Protein 6K7U (pdb70)

Secondary structure (DSSP, 8-state):
--BPPEEEEEESS---TTS-EEEEEEEEEEBSS--EEEEEETTEEPP-EEPPPEEETTTEEEEEEEEEE---SS--EEEEEE-TTSSS-EEEE----

Radius of gyration: 13.58 Å; Cα contacts (8 Å, |Δi|>4): 234; chains: 1; bounding box: 28×38×25 Å

B-factor: mean 19.59, std 11.21, range [4.46, 74.49]

Structure (mmCIF, N/CA/C/O backbone):
data_6K7U
#
_entry.id   6K7U
#
_cell.length_a   33.707
_cell.length_b   114.641
_cell.length_c   57.307
_cell.angle_alpha   90.00
_cell.angle_beta   90.00
_cell.angle_gamma   90.00
#
_symmetry.space_group_name_H-M   'C 2 2 21'
#
loop_
_entity.id
_entity.type
_entity.pdbx_description
1 polymer 'Bat beta-2-microglobulin'
2 water water
#
loop_
_atom_site.group_PDB
_atom_site.id
_atom_site.type_symbol
_atom_site.label_atom_id
_atom_site.label_alt_id
_atom_site.label_comp_id
_atom_site.label_asym_id
_atom_site.label_entity_id
_atom_site.label_seq_id
_atom_site.pdbx_PDB_ins_code
_atom_site.Cartn_x
_atom_site.Cartn_y
_atom_site.Cartn_z
_atom_site.occupancy
_atom_site.B_iso_or_equiv
_atom_site.auth_seq_id
_atom_site.auth_comp_id
_atom_site.auth_asym_id
_atom_site.auth_atom_id
_atom_site.pdbx_PDB_model_num
ATOM 1 N N . GLU A 1 1 ? 9.752 -38.375 -12.450 1.00 44.86 1 GLU B N 1
ATOM 2 C CA . GLU A 1 1 ? 8.605 -37.770 -13.127 1.00 44.19 1 GLU B CA 1
ATOM 3 C C . GLU A 1 1 ? 7.959 -36.744 -12.180 1.00 36.10 1 GLU B C 1
ATOM 4 O O . GLU A 1 1 ? 7.492 -37.081 -11.095 1.00 39.87 1 GLU B O 1
ATOM 10 N N . PRO A 1 2 ? 8.001 -35.470 -12.550 1.00 33.35 2 PRO B N 1
ATOM 11 C CA . PRO A 1 2 ? 7.405 -34.446 -11.684 1.00 19.20 2 PRO B CA 1
ATOM 12 C C . PRO A 1 2 ? 5.884 -34.518 -11.705 1.00 24.55 2 PRO B C 1
ATOM 13 O O . PRO A 1 2 ? 5.269 -35.047 -12.632 1.00 24.86 2 PRO B O 1
ATOM 17 N N . ARG A 1 3 ? 5.278 -33.985 -10.648 1.00 13.88 3 ARG B N 1
ATOM 18 C CA . ARG A 1 3 ? 3.833 -33.817 -10.562 1.00 12.97 3 ARG B CA 1
ATOM 19 C C . ARG A 1 3 ? 3.571 -32.324 -10.404 1.00 13.16 3 ARG B C 1
ATOM 20 O O . ARG A 1 3 ? 4.197 -31.671 -9.561 1.00 10.04 3 ARG B O 1
ATOM 28 N N . THR A 1 4 ? 2.697 -31.780 -11.261 1.00 10.85 4 THR B N 1
ATOM 29 C CA . THR A 1 4 ? 2.498 -30.337 -11.358 1.00 7.93 4 THR B CA 1
ATOM 30 C C . THR A 1 4 ? 1.699 -29.810 -10.164 1.00 8.58 4 THR B C 1
ATOM 31 O O . THR A 1 4 ? 0.688 -30.408 -9.785 1.00 12.18 4 THR B O 1
ATOM 35 N N . PRO A 1 5 ? 2.099 -28.680 -9.580 1.00 9.19 5 PRO B N 1
ATOM 36 C CA . PRO A 1 5 ? 1.318 -28.105 -8.475 1.00 10.25 5 PRO B CA 1
ATOM 37 C C . PRO A 1 5 ? -0.042 -27.601 -8.943 1.00 12.75 5 PRO B C 1
ATOM 38 O O . PRO A 1 5 ? -0.204 -27.112 -10.065 1.00 9.96 5 PRO B O 1
ATOM 42 N N . LYS A 1 6 ? -1.027 -27.727 -8.060 1.00 10.56 6 LYS B N 1
ATOM 43 C CA . LYS A 1 6 ? -2.310 -27.053 -8.210 1.00 8.85 6 LYS B CA 1
ATOM 44 C C . LYS A 1 6 ? -2.339 -25.863 -7.263 1.00 7.23 6 LYS B C 1
ATOM 45 O O . LYS A 1 6 ? -1.672 -25.867 -6.232 1.00 7.92 6 LYS B O 1
ATOM 51 N N . ILE A 1 7 ? -3.064 -24.811 -7.646 1.00 7.03 7 ILE B N 1
ATOM 52 C CA . ILE A 1 7 ? -2.896 -23.496 -7.034 1.00 6.57 7 ILE B CA 1
ATOM 53 C C . ILE A 1 7 ? -4.260 -22.891 -6.730 1.00 10.43 7 ILE B C 1
ATOM 54 O O . ILE A 1 7 ? -5.052 -22.655 -7.649 1.00 10.92 7 ILE B O 1
ATOM 59 N N . GLN A 1 8 ? -4.526 -22.604 -5.452 1.00 7.30 8 GLN B N 1
ATOM 60 C CA . GLN A 1 8 ? -5.779 -21.963 -5.055 1.00 7.98 8 GLN B CA 1
ATOM 61 C C . GLN A 1 8 ? -5.452 -20.637 -4.400 1.00 8.43 8 GLN B C 1
ATOM 62 O O . GLN A 1 8 ? -4.726 -20.612 -3.405 1.00 11.79 8 GLN B O 1
ATOM 68 N N . VAL A 1 9 ? -6.017 -19.550 -4.928 1.00 8.06 9 VAL B N 1
ATOM 69 C CA . VAL A 1 9 ? -5.802 -18.210 -4.395 1.00 8.25 9 VAL B CA 1
ATOM 70 C C . VAL A 1 9 ? -7.127 -17.678 -3.869 1.00 10.36 9 VAL B C 1
ATOM 71 O O . VAL A 1 9 ? -8.118 -17.617 -4.613 1.00 11.70 9 VAL B O 1
ATOM 75 N N . TYR A 1 10 ? -7.149 -17.270 -2.601 1.00 7.16 10 TYR B N 1
ATOM 76 C CA . TYR A 1 10 ? -8.423 -16.934 -1.986 1.00 9.31 10 TYR B CA 1
ATOM 77 C C . TYR A 1 10 ? -8.221 -15.983 -0.818 1.00 8.77 10 TYR B C 1
ATOM 78 O O . TYR A 1 10 ? -7.153 -15.937 -0.198 1.00 10.18 10 TYR B O 1
ATOM 87 N N . SER A 1 11 ? -9.280 -15.244 -0.514 1.00 8.69 11 SER B N 1
ATOM 88 C CA . SER A 1 11 ? -9.288 -14.401 0.671 1.00 9.44 11 SER B CA 1
ATOM 89 C C . SER A 1 11 ? -9.950 -15.146 1.818 1.00 15.47 11 SER B C 1
ATOM 90 O O . SER A 1 11 ? -10.874 -15.945 1.621 1.00 12.99 11 SER B O 1
ATOM 93 N N . ARG A 1 12 ? -9.451 -14.896 3.024 1.00 18.96 12 ARG B N 1
ATOM 94 C CA . ARG A 1 12 ? -9.966 -15.613 4.185 1.00 23.20 12 ARG B CA 1
ATOM 95 C C . ARG A 1 12 ? -11.447 -15.320 4.390 1.00 27.47 12 ARG B C 1
ATOM 96 O O . ARG A 1 12 ? -12.225 -16.218 4.738 1.00 27.23 12 ARG B O 1
ATOM 104 N N . HIS A 1 13 ? -11.862 -14.086 4.141 1.00 23.69 13 HIS B N 1
ATOM 105 C CA . HIS A 1 13 ? -13.234 -13.641 4.319 1.00 23.90 13 HIS B CA 1
ATOM 106 C C . HIS A 1 13 ? -13.715 -13.009 3.023 1.00 25.73 13 HIS B C 1
ATOM 107 O O . HIS A 1 13 ? -12.902 -12.605 2.185 1.00 17.10 13 HIS B O 1
ATOM 114 N N . PRO A 1 14 ? -15.033 -12.943 2.814 1.00 24.04 14 PRO B N 1
ATOM 115 C CA . PRO A 1 14 ? -15.550 -12.328 1.585 1.00 22.90 14 PRO B CA 1
ATOM 116 C C . PRO A 1 14 ? -15.038 -10.907 1.423 1.00 26.86 14 PRO B C 1
ATOM 117 O O . PRO A 1 14 ? -15.007 -10.127 2.374 1.00 24.56 14 PRO B O 1
ATOM 121 N N . ALA A 1 15 ? -14.626 -10.581 0.202 1.00 23.08 15 ALA B N 1
ATOM 122 C CA . ALA A 1 15 ? -13.959 -9.313 -0.048 1.00 21.40 15 ALA B CA 1
ATOM 123 C C . ALA A 1 15 ? -14.945 -8.157 0.034 1.00 24.53 15 ALA B C 1
ATOM 124 O O . ALA A 1 15 ? -16.037 -8.213 -0.541 1.00 26.40 15 ALA B O 1
ATOM 126 N N . GLU A 1 16 ? -14.570 -7.116 0.771 1.00 20.38 16 GLU B N 1
ATOM 127 C CA . GLU A 1 16 ? -15.233 -5.824 0.687 1.00 23.44 16 GLU B CA 1
ATOM 128 C C . GLU A 1 16 ? -14.155 -4.774 0.490 1.00 23.17 16 GLU B C 1
ATOM 129 O O . GLU A 1 16 ? -13.130 -4.803 1.177 1.00 23.10 16 GLU B O 1
ATOM 135 N N . ASN A 1 17 ? -14.373 -3.872 -0.462 1.00 22.81 17 ASN B N 1
ATOM 136 C CA . ASN A 1 17 ? -13.338 -2.910 -0.817 1.00 26.12 17 ASN B CA 1
ATOM 137 C C . ASN A 1 17 ? -12.988 -2.024 0.374 1.00 28.46 17 ASN B C 1
ATOM 138 O O . ASN A 1 17 ? -13.866 -1.545 1.097 1.00 27.04 17 ASN B O 1
ATOM 143 N N . GLY A 1 18 ? -11.688 -1.818 0.585 1.00 21.74 18 GLY B N 1
ATOM 144 C CA . GLY A 1 18 ? -11.243 -0.981 1.679 1.00 20.73 18 GLY B CA 1
ATOM 145 C C . GLY A 1 18 ? -11.287 -1.614 3.052 1.00 24.48 18 GLY B C 1
ATOM 146 O O . GLY A 1 18 ? -10.961 -0.937 4.031 1.00 25.98 18 GLY B O 1
ATOM 147 N N . LYS A 1 19 ? -11.685 -2.890 3.169 1.00 23.39 19 LYS B N 1
ATOM 148 C CA . LYS A 1 19 ? -11.673 -3.535 4.476 1.00 20.45 19 LYS B CA 1
ATOM 149 C C . LYS A 1 19 ? -10.533 -4.540 4.562 1.00 24.29 19 LYS B C 1
ATOM 150 O O . LYS A 1 19 ? -10.318 -5.310 3.617 1.00 24.44 19 LYS B O 1
ATOM 156 N N . PRO A 1 20 ? -9.810 -4.575 5.678 1.00 24.73 20 PRO B N 1
ATOM 157 C CA . PRO A 1 20 ? -8.670 -5.491 5.791 1.00 19.89 20 PRO B CA 1
ATOM 158 C C . PRO A 1 20 ? -9.121 -6.939 5.719 1.00 24.62 20 PRO B C 1
ATOM 159 O O . PRO A 1 20 ? -10.232 -7.296 6.124 1.00 20.93 20 PRO B O 1
ATOM 163 N N . ASN A 1 21 ? -8.224 -7.778 5.216 1.00 18.61 21 ASN B N 1
ATOM 164 C CA . ASN A 1 21 ? -8.545 -9.162 4.888 1.00 18.01 21 ASN B CA 1
ATOM 165 C C . ASN A 1 21 ? -7.231 -9.941 4.937 1.00 15.96 21 ASN B C 1
ATOM 166 O O . ASN A 1 21 ? -6.183 -9.399 5.302 1.00 15.89 21 ASN B O 1
ATOM 171 N N . TYR A 1 22 ? -7.282 -11.216 4.565 1.00 15.53 22 TYR B N 1
ATOM 172 C CA . TYR A 1 22 ? -6.083 -12.039 4.484 1.00 12.00 22 TYR B CA 1
ATOM 173 C C . TYR A 1 22 ? -6.078 -12.705 3.125 1.00 12.42 22 TYR B C 1
ATOM 174 O O . TYR A 1 22 ? -7.094 -13.277 2.720 1.00 11.89 22 TYR B O 1
ATOM 183 N N . LEU A 1 23 ? -4.950 -12.632 2.430 1.00 10.26 23 LEU B N 1
ATOM 184 C CA . LEU A 1 23 ? -4.804 -13.254 1.116 1.00 9.17 23 LEU B CA 1
ATOM 185 C C . LEU A 1 23 ? -3.995 -14.531 1.252 1.00 8.25 23 LEU B C 1
ATOM 186 O O . LEU A 1 23 ? -2.939 -14.534 1.886 1.00 10.46 23 LEU B O 1
ATOM 191 N N . ASN A 1 24 ? -4.475 -15.609 0.632 1.00 8.64 24 ASN B N 1
ATOM 192 C CA . ASN A 1 24 ? -3.860 -16.917 0.790 1.00 9.48 24 ASN B CA 1
ATOM 193 C C . ASN A 1 24 ? -3.589 -17.528 -0.575 1.00 6.97 24 ASN B C 1
ATOM 194 O O . ASN A 1 24 ? -4.381 -17.371 -1.511 1.00 7.33 24 ASN B O 1
ATOM 199 N N . CYS A 1 25 ? -2.479 -18.263 -0.661 1.00 7.19 25 CYS B N 1
ATOM 200 C CA . CYS A 1 25 ? -2.204 -19.122 -1.806 1.00 9.07 25 CYS B CA 1
ATOM 201 C C . CYS A 1 25 ? -1.872 -20.510 -1.276 1.00 8.09 25 CYS B C 1
ATOM 202 O O . CYS A 1 25 ? -0.890 -20.682 -0.546 1.00 9.55 25 CYS B O 1
ATOM 205 N N . TYR A 1 26 ? -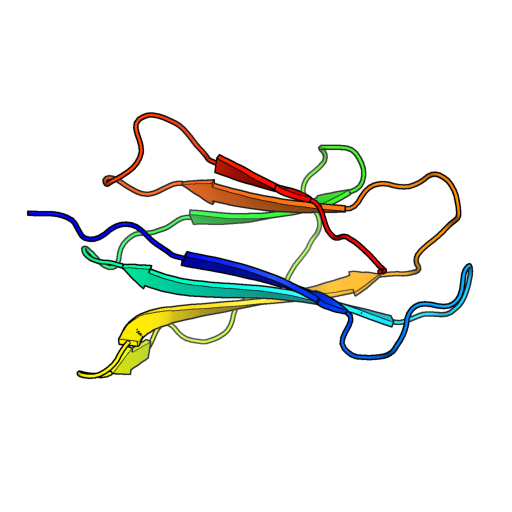2.692 -21.493 -1.626 1.00 5.96 26 TYR B N 1
ATOM 206 C CA . TYR A 1 26 ? -2.481 -22.877 -1.218 1.00 6.17 26 TYR B CA 1
ATOM 207 C C . TYR A 1 26 ? -2.011 -23.645 -2.438 1.00 6.24 26 TYR B C 1
ATOM 208 O O . TYR A 1 26 ? -2.712 -23.667 -3.459 1.00 7.39 26 TYR B O 1
ATOM 217 N N . VAL A 1 27 ? -0.818 -24.238 -2.373 1.00 7.02 27 VAL B N 1
ATOM 218 C CA . VAL A 1 27 ? -0.357 -24.967 -3.544 1.00 9.55 27 VAL B CA 1
ATOM 219 C C . VAL A 1 27 ? 0.045 -26.363 -3.096 1.00 8.56 27 VAL B C 1
ATOM 220 O O . VAL A 1 27 ? 0.568 -26.547 -1.993 1.00 6.65 27 VAL B O 1
ATOM 224 N N . TYR A 1 28 ? -0.332 -27.357 -3.893 1.00 6.14 28 TYR B N 1
ATOM 225 C CA . TYR A 1 28 ? -0.387 -28.723 -3.402 1.00 5.64 28 TYR B CA 1
ATOM 226 C C . TYR A 1 28 ? -0.300 -29.668 -4.581 1.00 8.93 28 TYR B C 1
ATOM 227 O O . TYR A 1 28 ? -0.422 -29.264 -5.742 1.00 9.39 28 TYR B O 1
ATOM 236 N N . GLY A 1 29 ? -0.088 -30.936 -4.257 1.00 6.92 29 GLY B N 1
ATOM 237 C CA . GLY A 1 29 ? -0.082 -31.975 -5.270 1.00 7.04 29 GLY B CA 1
ATOM 238 C C . GLY A 1 29 ? 1.197 -32.093 -6.052 1.00 11.45 29 GLY B C 1
ATOM 239 O O . GLY A 1 29 ? 1.202 -32.779 -7.081 1.00 11.02 29 GLY B O 1
ATOM 240 N N . PHE A 1 30 ? 2.286 -31.481 -5.602 1.00 8.93 30 PHE B N 1
ATOM 241 C CA . PHE A 1 30 ? 3.487 -31.399 -6.420 1.00 9.05 30 PHE B CA 1
ATOM 242 C C . PHE A 1 30 ? 4.585 -32.339 -5.938 1.00 10.39 30 PHE B C 1
ATOM 243 O O . PHE A 1 30 ? 4.674 -32.691 -4.757 1.00 9.49 30 PHE B O 1
ATOM 251 N N A HIS A 1 31 ? 5.417 -32.738 -6.888 0.53 10.23 31 HIS B N 1
ATOM 252 N N B HIS A 1 31 ? 5.402 -32.784 -6.900 0.47 10.24 31 HIS B N 1
ATOM 253 C CA A HIS A 1 31 ? 6.662 -33.396 -6.607 0.53 11.43 31 HIS B CA 1
ATOM 254 C CA B HIS A 1 31 ? 6.638 -33.572 -6.759 0.47 11.44 31 HIS B CA 1
ATOM 255 C C A HIS A 1 31 ? 7.591 -32.988 -7.735 0.53 11.57 31 HIS B C 1
ATOM 256 C C B HIS A 1 31 ? 7.595 -32.988 -7.795 0.47 11.61 31 HIS B C 1
ATOM 257 O O A HIS A 1 31 ? 7.134 -32.883 -8.883 0.53 11.75 31 HIS B O 1
ATOM 258 O O B HIS A 1 31 ? 7.172 -32.742 -8.934 0.47 11.79 31 HIS B O 1
ATOM 271 N N . PRO A 1 32 ? 8.880 -32.744 -7.461 1.00 11.14 32 PRO B N 1
ATOM 272 C CA . PRO A 1 32 ? 9.574 -32.864 -6.175 1.00 11.08 32 PRO B CA 1
ATOM 273 C C . PRO A 1 32 ? 9.223 -31.699 -5.257 1.00 11.31 32 PRO B C 1
ATOM 274 O O . PRO A 1 32 ? 8.524 -30.775 -5.679 1.00 10.19 32 PRO B O 1
ATOM 278 N N . PRO A 1 33 ? 9.669 -31.754 -4.000 1.00 11.16 33 PRO B N 1
ATOM 279 C CA . PRO A 1 33 ? 9.195 -30.763 -3.019 1.00 8.73 33 PRO B CA 1
ATOM 280 C C . PRO A 1 33 ? 9.789 -29.374 -3.139 1.00 8.45 33 PRO B C 1
ATOM 281 O O . PRO A 1 33 ? 9.221 -28.436 -2.552 1.00 9.56 33 PRO B O 1
ATOM 285 N N A GLN A 1 34 ? 10.916 -29.192 -3.831 0.60 10.50 34 GLN B N 1
ATOM 286 N N B GLN A 1 34 ? 10.890 -29.214 -3.866 0.40 10.52 34 GLN B N 1
ATOM 287 C CA A GLN A 1 34 ? 11.447 -27.842 -3.970 0.60 10.05 34 GLN B CA 1
ATOM 288 C CA B GLN A 1 34 ? 11.454 -27.901 -4.156 0.40 10.28 34 GLN B CA 1
ATOM 289 C C A GLN A 1 34 ? 10.505 -26.998 -4.827 0.60 9.91 34 GLN B C 1
ATOM 290 C C B GLN A 1 34 ? 10.432 -27.011 -4.862 0.40 9.91 34 GLN B C 1
ATOM 291 O O A GLN A 1 34 ? 10.125 -27.387 -5.931 0.60 9.86 34 GLN B O 1
ATOM 292 O O B GLN A 1 34 ? 9.912 -27.384 -5.914 0.40 9.84 34 GLN B O 1
ATOM 303 N N . ILE A 1 35 ? 10.135 -25.827 -4.301 1.00 10.62 35 ILE B N 1
ATOM 304 C CA . ILE A 1 35 ? 9.156 -24.949 -4.937 1.00 9.66 35 ILE B CA 1
ATOM 305 C C . ILE A 1 35 ? 9.357 -23.533 -4.420 1.00 11.45 35 ILE B C 1
ATOM 306 O O . ILE A 1 35 ? 9.818 -23.330 -3.295 1.00 16.49 35 ILE B O 1
ATOM 311 N N . GLU A 1 36 ? 9.013 -22.548 -5.249 1.00 11.31 36 GLU B N 1
ATOM 312 C CA . GLU A 1 36 ? 9.071 -21.148 -4.847 1.00 10.67 36 GLU B CA 1
ATOM 313 C C . GLU A 1 36 ? 7.718 -20.500 -5.095 1.00 10.78 36 GLU B C 1
ATOM 314 O O . GLU A 1 36 ? 7.152 -20.634 -6.186 1.00 11.49 36 GLU B O 1
ATOM 320 N N . ILE A 1 37 ? 7.192 -19.831 -4.074 1.00 9.90 37 ILE B N 1
ATOM 321 C CA . ILE A 1 37 ? 5.860 -19.243 -4.111 1.00 10.05 37 ILE B CA 1
ATOM 322 C C . ILE A 1 37 ? 5.930 -17.804 -3.615 1.00 12.56 37 ILE B C 1
ATOM 323 O O . ILE A 1 37 ? 6.553 -17.525 -2.58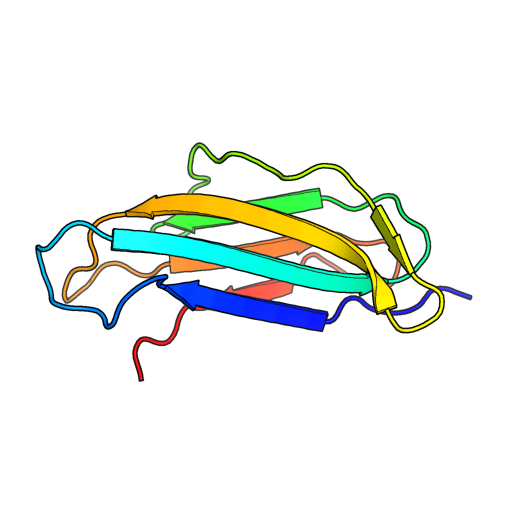4 1.00 13.73 37 ILE B O 1
ATOM 328 N N . ASP A 1 38 ? 5.269 -16.892 -4.331 1.00 11.17 38 ASP B N 1
ATOM 329 C CA . ASP A 1 38 ? 5.153 -15.506 -3.895 1.00 11.66 38 ASP B CA 1
ATOM 330 C C . ASP A 1 38 ? 3.723 -15.033 -4.059 1.00 10.82 38 ASP B C 1
ATOM 331 O O . ASP A 1 38 ? 2.993 -15.518 -4.922 1.00 11.01 38 ASP B O 1
ATOM 336 N N . LEU A 1 39 ? 3.327 -14.084 -3.222 1.00 10.72 39 LEU B N 1
ATOM 337 C CA . LEU A 1 39 ? 2.103 -13.333 -3.442 1.00 10.98 39 LEU B CA 1
ATOM 338 C C . LEU A 1 39 ? 2.501 -11.980 -4.012 1.00 10.97 39 LEU B C 1
ATOM 339 O O . LEU A 1 39 ? 3.487 -11.382 -3.574 1.00 12.37 39 LEU B O 1
ATOM 344 N N . LEU A 1 40 ? 1.759 -11.523 -5.018 1.00 10.55 40 LEU B N 1
ATOM 345 C CA . LEU A 1 40 ? 2.081 -10.297 -5.737 1.00 10.69 40 LEU B CA 1
ATOM 346 C C . LEU A 1 40 ? 0.929 -9.310 -5.634 1.00 13.20 40 LEU B C 1
ATOM 347 O O . LEU A 1 40 ? -0.243 -9.700 -5.696 1.00 12.41 40 LEU B O 1
ATOM 352 N N . LYS A 1 41 ? 1.270 -8.031 -5.481 1.00 14.59 41 LYS B N 1
ATOM 353 C CA . LYS A 1 41 ? 0.312 -6.939 -5.606 1.00 16.28 41 LYS B CA 1
ATOM 354 C C . LYS A 1 41 ? 0.706 -6.109 -6.822 1.00 15.91 41 LYS B C 1
ATOM 355 O O . LYS A 1 41 ? 1.776 -5.493 -6.830 1.00 16.46 41 LYS B O 1
ATOM 361 N N . ASN A 1 42 ? -0.139 -6.123 -7.855 1.00 16.80 42 ASN B N 1
ATOM 362 C CA . ASN A 1 42 ? 0.155 -5.427 -9.114 1.00 19.62 42 ASN B CA 1
ATOM 363 C C . ASN A 1 42 ? 1.525 -5.828 -9.662 1.00 24.07 42 ASN B C 1
ATOM 364 O O . ASN A 1 42 ? 2.300 -4.994 -10.132 1.00 25.79 42 ASN B O 1
ATOM 369 N N . GLY A 1 43 ? 1.828 -7.124 -9.592 1.00 19.69 43 GLY B N 1
ATOM 370 C CA . GLY A 1 43 ? 3.076 -7.661 -10.099 1.00 23.14 43 GLY B CA 1
A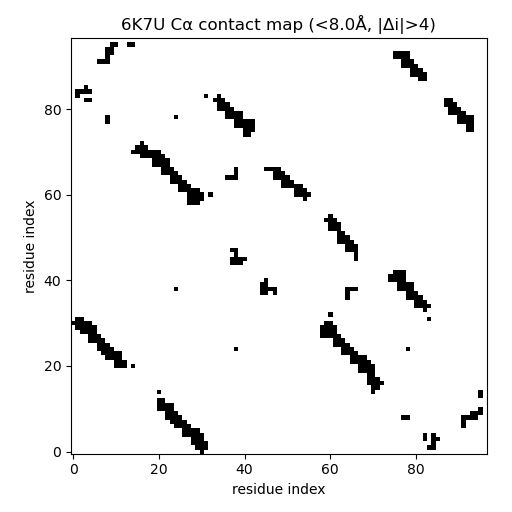TOM 371 C C . GLY A 1 43 ? 4.276 -7.555 -9.176 1.00 25.72 43 GLY B C 1
ATOM 372 O O . GLY A 1 43 ? 5.347 -8.068 -9.527 1.00 29.22 43 GLY B O 1
ATOM 373 N N . GLN A 1 44 ? 4.146 -6.928 -8.011 1.00 26.04 44 GLN B N 1
ATOM 374 C CA . GLN A 1 44 ? 5.267 -6.754 -7.095 1.00 23.18 44 GLN B CA 1
ATOM 375 C C . GLN A 1 44 ? 5.144 -7.691 -5.898 1.00 21.32 44 GLN B C 1
ATOM 376 O O . GLN A 1 44 ? 4.062 -7.851 -5.332 1.00 20.61 44 GLN B O 1
ATOM 382 N N . LYS A 1 45 ? 6.270 -8.270 -5.485 1.00 20.94 45 LYS B N 1
ATOM 383 C CA . LYS A 1 45 ? 6.270 -9.243 -4.400 1.00 19.39 45 LYS B CA 1
ATOM 384 C C . LYS A 1 45 ? 5.861 -8.615 -3.070 1.00 20.28 45 LYS B C 1
ATOM 385 O O . LYS A 1 45 ? 6.396 -7.589 -2.649 1.00 22.35 45 LYS B O 1
ATOM 391 N N . MET A 1 46 ? 4.917 -9.252 -2.399 1.00 15.86 46 MET B N 1
ATOM 392 C CA . MET A 1 46 ? 4.495 -8.869 -1.060 1.00 15.43 46 MET B CA 1
ATOM 393 C C . MET A 1 46 ? 5.298 -9.623 -0.005 1.00 20.04 46 MET B C 1
ATOM 394 O O . MET A 1 46 ? 5.807 -10.723 -0.246 1.00 19.07 46 MET B O 1
ATOM 399 N N . LYS A 1 47 ? 5.415 -9.024 1.178 1.00 18.34 47 LYS B N 1
ATOM 400 C CA . LYS A 1 47 ? 5.960 -9.746 2.317 1.00 18.16 47 LYS B CA 1
ATOM 401 C C . LYS A 1 47 ? 4.912 -10.723 2.817 1.00 21.14 47 LYS B C 1
ATOM 402 O O . LYS A 1 47 ? 3.760 -10.342 3.054 1.00 20.81 47 LYS B O 1
ATOM 408 N N . THR A 1 48 ? 5.307 -11.988 2.964 1.00 18.60 48 THR B N 1
ATOM 409 C CA . THR A 1 48 ? 4.366 -13.053 3.273 1.00 18.70 48 THR B CA 1
ATOM 410 C C . THR A 1 48 ? 4.932 -13.966 4.349 1.00 24.63 48 THR B C 1
ATOM 411 O O . THR A 1 48 ? 6.135 -13.969 4.631 1.00 24.65 48 THR B O 1
ATOM 415 N N . GLU A 1 49 ? 4.031 -14.725 4.965 1.00 19.68 49 GLU B N 1
ATOM 416 C CA . GLU A 1 49 ? 4.388 -15.850 5.811 1.00 22.94 49 GLU B CA 1
ATOM 417 C C . GLU A 1 49 ? 4.025 -17.139 5.090 1.00 27.56 49 GLU B C 1
ATOM 418 O O . GLU A 1 49 ? 3.072 -17.184 4.305 1.00 16.87 49 GLU B O 1
ATOM 424 N N . GLN A 1 50 ? 4.796 -18.187 5.365 1.00 32.90 50 GLN B N 1
ATOM 425 C CA . GLN A 1 50 ? 4.715 -19.437 4.620 1.00 25.47 50 GLN B CA 1
ATOM 426 C C . GLN A 1 50 ? 4.657 -20.570 5.632 1.00 30.52 50 GLN B C 1
ATOM 427 O O . GLN A 1 50 ? 5.533 -20.662 6.498 1.00 33.34 50 GLN B O 1
ATOM 433 N N . SER A 1 51 ? 3.609 -21.399 5.552 1.00 21.53 51 SER B N 1
ATOM 434 C CA . SER A 1 51 ? 3.453 -22.533 6.458 1.00 19.84 51 SER B CA 1
ATOM 435 C C . SER A 1 51 ? 4.645 -23.485 6.339 1.00 14.98 51 SER B C 1
ATOM 436 O O . SER A 1 51 ? 5.507 -23.341 5.476 1.00 19.35 51 SER B O 1
ATOM 439 N N . ASP A 1 52 ? 4.686 -24.471 7.237 1.00 19.54 52 ASP B N 1
ATOM 440 C CA . ASP A 1 52 ? 5.676 -25.535 7.121 1.00 16.43 52 ASP B CA 1
ATOM 441 C C . ASP A 1 52 ? 5.388 -26.389 5.891 1.00 13.93 52 ASP B C 1
ATOM 442 O O . ASP A 1 52 ? 4.232 -26.700 5.592 1.00 21.60 52 ASP B O 1
ATOM 447 N N . LEU A 1 53 ? 6.444 -26.793 5.189 1.00 13.17 53 LEU B N 1
ATOM 448 C CA . LEU A 1 53 ? 6.286 -27.773 4.121 1.00 11.23 53 LEU B CA 1
ATOM 449 C C . LEU A 1 53 ? 5.810 -29.098 4.694 1.00 13.47 53 LEU B C 1
ATOM 450 O O . LEU A 1 53 ? 6.381 -29.607 5.663 1.00 11.95 53 LEU B O 1
ATOM 455 N N . SER A 1 54 ? 4.772 -29.673 4.093 1.00 10.92 54 SER B N 1
ATOM 456 C CA . SER A 1 54 ? 4.218 -30.924 4.596 1.00 9.32 54 SER B CA 1
ATOM 457 C C . SER A 1 54 ? 3.931 -31.872 3.443 1.00 11.52 54 SER B C 1
ATOM 458 O O . SER A 1 54 ? 3.831 -31.471 2.277 1.00 11.42 54 SER B O 1
ATOM 461 N N . PHE A 1 55 ? 3.779 -33.148 3.790 1.00 11.25 55 PHE B N 1
ATOM 462 C CA . PHE A 1 55 ? 3.526 -34.214 2.829 1.00 10.60 55 PHE B CA 1
ATOM 463 C C . PHE A 1 55 ? 2.334 -35.040 3.281 1.00 13.78 55 PHE B C 1
ATOM 464 O O . PHE A 1 55 ? 2.185 -35.330 4.469 1.00 14.13 55 PHE B O 1
ATOM 472 N N . SER A 1 56 ? 1.515 -35.447 2.320 1.00 12.90 56 SER B N 1
ATOM 473 C CA . SER A 1 56 ? 0.407 -36.359 2.558 1.00 15.68 56 SER B CA 1
ATOM 474 C C . SER A 1 56 ? 0.316 -37.304 1.376 1.00 11.84 56 SER B C 1
ATOM 475 O O . SER A 1 56 ? 0.538 -36.891 0.238 1.00 13.89 56 SER B O 1
ATOM 478 N N . LYS A 1 57 ? -0.007 -38.575 1.639 1.00 16.48 57 LYS B N 1
ATOM 479 C CA . LYS A 1 57 ? -0.174 -39.516 0.534 1.00 17.01 57 LYS B CA 1
ATOM 480 C C . LYS A 1 57 ? -1.297 -39.081 -0.400 1.00 16.04 57 LYS B C 1
ATOM 481 O O . LYS A 1 57 ? -1.300 -39.445 -1.581 1.00 19.93 57 LYS B O 1
ATOM 487 N N . ASP A 1 58 ? -2.258 -38.311 0.100 1.00 15.07 58 ASP B N 1
ATOM 488 C CA . ASP A 1 58 ? -3.379 -37.887 -0.731 1.00 18.04 58 ASP B CA 1
ATOM 489 C C . ASP A 1 58 ? -3.113 -36.596 -1.486 1.00 17.35 58 ASP B C 1
ATOM 490 O O . ASP A 1 58 ? -3.844 -36.296 -2.435 1.00 18.07 58 ASP B O 1
ATOM 495 N N . TRP A 1 59 ? -2.123 -35.806 -1.063 1.00 12.99 59 TRP B N 1
ATOM 496 C CA . TRP A 1 59 ? -1.916 -34.481 -1.622 1.00 12.63 59 TRP B CA 1
ATOM 497 C C . TRP A 1 59 ? -0.491 -34.235 -2.068 1.00 10.84 59 TRP B C 1
ATOM 498 O O . TRP A 1 59 ? -0.180 -33.105 -2.465 1.00 11.59 59 TRP B O 1
ATOM 509 N N . SER A 1 60 ? 0.382 -35.243 -2.010 1.00 9.94 60 SER B N 1
ATOM 510 C CA . SER A 1 60 ? 1.818 -35.045 -2.203 1.00 9.72 60 SER B CA 1
ATOM 511 C C . SER A 1 60 ? 2.273 -33.909 -1.300 1.00 7.65 60 SER B C 1
ATOM 512 O O . SER A 1 60 ? 1.835 -33.823 -0.149 1.00 9.02 60 SER B O 1
ATOM 515 N N . PHE A 1 61 ? 3.147 -33.036 -1.787 1.00 6.99 61 PHE B N 1
ATOM 516 C CA . PHE A 1 61 ? 3.586 -31.928 -0.951 1.00 6.45 61 PHE B CA 1
ATOM 517 C C . PHE A 1 61 ? 2.604 -30.766 -1.033 1.00 8.25 61 PHE B C 1
ATOM 518 O O . PHE A 1 61 ? 1.936 -30.567 -2.053 1.00 7.77 61 PHE B O 1
ATOM 526 N N . TYR A 1 62 ? 2.523 -29.990 0.054 1.00 6.21 62 TYR B N 1
ATOM 527 C CA . TYR A 1 62 ? 1.620 -28.843 0.065 1.00 6.95 62 TYR B CA 1
ATOM 528 C C . TYR A 1 62 ? 2.139 -27.761 1.006 1.00 8.98 62 TYR B C 1
ATOM 529 O O . TYR A 1 62 ? 2.836 -28.047 1.989 1.00 10.45 62 TYR B O 1
ATOM 538 N N . LEU A 1 63 ? 1.797 -26.509 0.680 1.00 7.67 63 LEU B 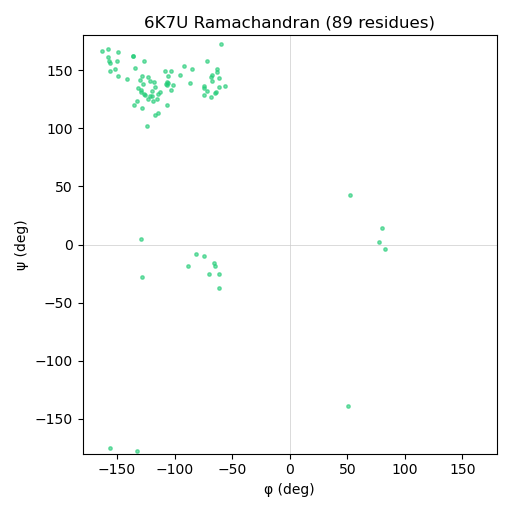N 1
ATOM 539 C CA . LEU A 1 63 ? 2.273 -25.314 1.366 1.00 11.03 63 LEU B CA 1
ATOM 540 C C . LEU A 1 63 ? 1.188 -24.254 1.286 1.00 8.87 63 LEU B C 1
ATOM 541 O O . LEU A 1 63 ? 0.489 -24.154 0.280 1.00 8.32 63 LEU B O 1
ATOM 546 N N . LEU A 1 64 ? 1.061 -23.442 2.338 1.00 9.74 64 LEU B N 1
ATOM 547 C CA . LEU A 1 64 ? 0.144 -22.305 2.340 1.00 8.87 64 LEU B CA 1
ATOM 548 C C . LEU A 1 64 ? 0.946 -21.034 2.586 1.00 12.37 64 LEU B C 1
ATOM 549 O O . LEU A 1 64 ? 1.737 -20.964 3.533 1.00 14.57 64 LEU B O 1
ATOM 554 N N . VAL A 1 65 ? 0.775 -20.045 1.711 1.00 9.33 65 VAL B N 1
ATOM 555 C CA . VAL A 1 65 ? 1.460 -18.762 1.814 1.00 11.14 65 VAL B CA 1
ATOM 556 C C . VAL A 1 65 ? 0.402 -17.682 2.021 1.00 12.70 65 VAL B C 1
ATOM 557 O O . VAL A 1 65 ? -0.641 -17.694 1.360 1.00 11.23 65 VAL B O 1
ATOM 561 N N . HIS A 1 66 ? 0.646 -16.757 2.951 1.00 11.65 66 HIS B N 1
ATOM 562 C CA . HIS A 1 66 ? -0.437 -15.830 3.250 1.00 11.75 66 HIS B CA 1
ATOM 563 C C . HIS A 1 66 ? 0.110 -14.479 3.683 1.00 14.82 66 HIS B C 1
ATOM 564 O O . HIS A 1 66 ? 1.262 -14.356 4.109 1.00 14.87 66 HIS B O 1
ATOM 571 N N . THR A 1 67 ? -0.734 -13.458 3.538 1.00 12.00 67 THR B N 1
ATOM 572 C CA . THR A 1 67 ? -0.382 -12.116 3.995 1.00 14.16 67 THR B CA 1
ATOM 573 C C . THR A 1 67 ? -1.649 -11.293 4.213 1.00 14.43 67 THR B C 1
ATOM 574 O O . THR A 1 67 ? -2.731 -11.635 3.728 1.00 12.92 67 THR B O 1
ATOM 578 N N . ASP A 1 68 ? -1.503 -10.207 4.981 1.00 16.37 68 ASP B N 1
ATOM 579 C CA . ASP A 1 68 ? -2.568 -9.217 5.090 1.00 14.22 68 ASP B CA 1
ATOM 580 C C . ASP A 1 68 ? -2.755 -8.476 3.777 1.00 13.54 68 ASP B C 1
ATOM 581 O O . ASP A 1 68 ? -1.791 -8.178 3.067 1.00 15.27 68 ASP B O 1
ATOM 586 N N . PHE A 1 69 ? -4.004 -8.140 3.463 1.00 12.30 69 PHE B N 1
ATOM 587 C CA . PHE A 1 69 ? -4.216 -7.273 2.308 1.00 11.78 69 PHE B CA 1
ATOM 588 C C . PHE A 1 69 ? -5.553 -6.572 2.453 1.00 16.72 69 PHE B C 1
ATOM 589 O O . PHE A 1 69 ? -6.435 -7.011 3.195 1.00 18.32 69 PHE B O 1
ATOM 597 N N . THR A 1 70 ? -5.677 -5.454 1.753 1.00 17.46 70 THR B N 1
ATOM 598 C CA . THR A 1 70 ? -6.914 -4.678 1.748 1.00 17.78 70 THR B CA 1
ATOM 599 C C . THR A 1 70 ? -7.355 -4.543 0.300 1.00 20.42 70 THR B C 1
ATOM 600 O O . THR A 1 70 ? -6.781 -3.736 -0.453 1.00 25.44 70 THR B O 1
ATOM 604 N N . PRO A 1 71 ? -8.335 -5.326 -0.146 1.00 16.80 71 PRO B N 1
ATOM 605 C CA . PRO A 1 71 ? -8.745 -5.264 -1.550 1.00 19.42 71 PRO B CA 1
ATOM 606 C C . PRO A 1 71 ? -9.309 -3.896 -1.908 1.00 20.30 71 PRO B C 1
ATOM 607 O O . PRO A 1 71 ? -9.910 -3.210 -1.082 1.00 20.27 71 PRO B O 1
ATOM 611 N N . SER A 1 72 ? -9.111 -3.507 -3.163 1.00 23.42 72 SER B N 1
ATOM 612 C CA . SER A 1 72 ? -9.637 -2.258 -3.690 1.00 22.77 72 SER B CA 1
ATOM 613 C C . SER A 1 72 ? -10.303 -2.541 -5.026 1.00 27.19 72 SER B C 1
ATOM 614 O O . SER A 1 72 ? -10.364 -3.686 -5.485 1.00 28.30 72 SER B O 1
ATOM 617 N N . THR A 1 73 ? -10.804 -1.488 -5.667 1.00 21.84 73 THR B N 1
ATOM 618 C CA . THR A 1 73 ? -11.462 -1.679 -6.950 1.00 25.37 73 THR B CA 1
ATOM 619 C C . THR A 1 73 ? -10.485 -1.780 -8.110 1.00 28.25 73 THR B C 1
ATOM 620 O O . THR A 1 73 ? -10.914 -2.082 -9.226 1.00 35.51 73 THR B O 1
ATOM 624 N N . VAL A 1 74 ? -9.196 -1.535 -7.888 1.00 23.02 74 VAL B N 1
ATOM 625 C CA . VAL A 1 74 ? -8.262 -1.439 -9.003 1.00 24.75 74 VAL B CA 1
ATOM 626 C C . VAL A 1 74 ? -7.052 -2.343 -8.801 1.00 26.32 74 VAL B C 1
ATOM 627 O O . VAL A 1 74 ? -6.440 -2.794 -9.776 1.00 28.85 74 VAL B O 1
ATOM 631 N N . ASP A 1 75 ? -6.691 -2.613 -7.549 1.00 24.78 75 ASP B N 1
ATOM 632 C CA . ASP A 1 75 ? -5.484 -3.380 -7.267 1.00 19.13 75 ASP B CA 1
ATOM 633 C C . ASP A 1 75 ? -5.686 -4.857 -7.581 1.00 19.61 75 ASP B C 1
ATOM 634 O O . ASP A 1 75 ? -6.707 -5.451 -7.221 1.00 19.55 75 ASP B O 1
ATOM 639 N N . GLU A 1 76 ? -4.696 -5.448 -8.249 1.00 17.91 76 GLU B N 1
ATOM 640 C CA . GLU A 1 76 ? -4.721 -6.851 -8.631 1.00 15.81 76 GLU B CA 1
ATOM 641 C C . GLU A 1 76 ? -3.743 -7.631 -7.764 1.00 14.15 76 GLU B C 1
ATOM 642 O O . GLU A 1 76 ? -2.640 -7.157 -7.468 1.00 17.91 76 GLU B O 1
ATOM 648 N N . TYR A 1 77 ? -4.171 -8.809 -7.329 1.00 14.37 77 TYR B N 1
ATOM 649 C CA . TYR A 1 77 ? -3.363 -9.679 -6.495 1.00 11.95 77 TYR B CA 1
ATOM 650 C C . TYR A 1 77 ? -3.238 -11.023 -7.187 1.00 11.19 77 TYR B C 1
ATOM 651 O O . TYR A 1 77 ? -4.173 -11.474 -7.859 1.00 12.39 77 TYR B O 1
ATOM 660 N N . SER A 1 78 ? -2.073 -11.653 -7.043 1.00 9.92 78 SER B N 1
ATOM 661 C CA . SER A 1 78 ? -1.867 -12.941 -7.686 1.00 9.80 78 SER B CA 1
ATOM 662 C C . SER A 1 78 ? -0.923 -13.774 -6.841 1.00 9.10 78 SER B C 1
ATOM 663 O O . SER A 1 78 ? -0.253 -13.275 -5.935 1.00 10.62 78 SER B O 1
ATOM 666 N N . CYS A 1 79 ? -0.888 -15.062 -7.153 1.00 8.81 79 CYS B N 1
ATOM 667 C CA . CYS A 1 79 ? 0.075 -15.998 -6.593 1.00 9.18 79 CYS B CA 1
ATOM 668 C C . CYS A 1 79 ? 0.992 -16.449 -7.721 1.00 14.07 79 CYS B C 1
ATOM 669 O O . CYS A 1 79 ? 0.503 -16.827 -8.790 1.00 13.12 79 CYS B O 1
ATOM 672 N N . ARG A 1 80 ? 2.310 -16.401 -7.498 1.00 8.24 80 ARG B N 1
ATOM 673 C CA . ARG A 1 80 ? 3.274 -16.840 -8.508 1.00 8.19 80 ARG B CA 1
ATOM 674 C C . ARG A 1 80 ? 4.018 -18.062 -8.000 1.00 11.27 80 ARG B C 1
ATOM 675 O O . ARG A 1 80 ? 4.560 -18.035 -6.893 1.00 10.18 80 ARG B O 1
ATOM 683 N N . VAL A 1 81 ? 4.072 -19.115 -8.820 1.00 6.29 81 VAL B N 1
ATOM 684 C CA . VAL A 1 81 ? 4.632 -20.400 -8.419 1.00 5.98 81 VAL B CA 1
ATOM 685 C C . VAL A 1 81 ? 5.697 -20.805 -9.423 1.00 7.60 81 VAL B C 1
ATOM 686 O O . VAL A 1 81 ? 5.441 -20.804 -10.632 1.00 10.94 81 VAL B O 1
ATOM 690 N N . ASN A 1 82 ? 6.882 -21.164 -8.935 1.00 8.01 82 ASN B N 1
ATOM 691 C CA . ASN A 1 82 ? 7.903 -21.747 -9.796 1.00 11.19 82 ASN B CA 1
ATOM 692 C C . ASN A 1 82 ? 8.247 -23.143 -9.307 1.00 11.67 82 ASN B C 1
ATOM 693 O O . ASN A 1 82 ? 8.472 -23.357 -8.112 1.00 10.29 82 ASN B O 1
ATOM 698 N N . HIS A 1 83 ? 8.282 -24.086 -10.235 1.00 9.46 83 HIS B N 1
ATOM 699 C CA . HIS A 1 83 ? 8.440 -25.490 -9.898 1.00 9.84 83 HIS B CA 1
ATOM 700 C C . HIS A 1 83 ? 9.022 -26.178 -11.117 1.00 12.66 83 HIS B C 1
ATOM 701 O O . HIS A 1 83 ? 8.773 -25.755 -12.251 1.00 13.22 83 HIS B O 1
ATOM 708 N N . SER A 1 84 ? 9.801 -27.235 -10.876 1.00 12.49 84 SER B N 1
ATOM 709 C CA . SER A 1 84 ? 10.484 -27.920 -11.967 1.00 14.20 84 SER B CA 1
ATOM 710 C C . SER A 1 84 ? 9.528 -28.585 -12.955 1.00 17.84 84 SER B C 1
ATOM 711 O O . SER A 1 84 ? 9.936 -28.861 -14.090 1.00 16.22 84 SER B O 1
ATOM 714 N N . SER A 1 85 ? 8.269 -28.825 -12.580 1.00 11.17 85 SER B N 1
ATOM 715 C CA . SER A 1 85 ? 7.296 -29.370 -13.516 1.00 14.44 85 SER B CA 1
ATOM 716 C C . SER A 1 85 ? 6.810 -28.338 -14.527 1.00 13.84 85 SER B C 1
ATOM 717 O O . SER A 1 85 ? 6.118 -28.717 -15.485 1.00 13.88 85 SER B O 1
ATOM 720 N N . LEU A 1 86 ? 7.152 -27.065 -14.334 1.00 10.82 86 LEU B N 1
ATOM 721 C CA . LEU A 1 86 ? 6.676 -25.964 -15.166 1.00 10.87 86 LEU B CA 1
ATOM 722 C C . LEU A 1 86 ? 7.785 -25.479 -16.091 1.00 15.02 86 LEU B C 1
ATOM 723 O O . LEU A 1 86 ? 8.952 -25.421 -15.699 1.00 16.01 86 LEU B O 1
ATOM 728 N N . ALA A 1 87 ? 7.406 -25.068 -17.307 1.00 13.98 87 ALA B N 1
ATOM 729 C CA . ALA A 1 87 ? 8.394 -24.490 -18.216 1.00 14.53 87 ALA B CA 1
ATOM 730 C C . ALA A 1 87 ? 8.864 -23.116 -17.757 1.00 15.16 87 ALA B C 1
ATOM 731 O O . ALA A 1 87 ? 9.963 -22.684 -18.121 1.00 18.21 87 ALA B O 1
ATOM 733 N N . ALA A 1 88 ? 8.038 -22.412 -16.984 1.00 12.02 88 ALA B N 1
ATOM 734 C CA . ALA A 1 88 ? 8.314 -21.070 -16.492 1.00 11.34 88 ALA B CA 1
ATOM 735 C C . ALA A 1 88 ? 7.353 -20.816 -15.342 1.00 9.88 88 ALA B C 1
ATOM 736 O O . ALA A 1 88 ? 6.392 -21.577 -15.158 1.00 12.31 88 ALA B O 1
ATOM 738 N N . PRO A 1 89 ? 7.572 -19.772 -14.544 1.00 10.59 89 PRO B N 1
ATOM 739 C CA . PRO A 1 89 ? 6.651 -19.550 -13.417 1.00 10.36 89 PRO B CA 1
ATOM 740 C C . PRO A 1 89 ? 5.227 -19.300 -13.900 1.00 10.61 89 PRO B C 1
ATOM 741 O O . PRO A 1 89 ? 5.001 -18.665 -14.935 1.00 10.32 89 PRO B O 1
ATOM 745 N N . HIS A 1 90 ? 4.265 -19.820 -13.137 1.00 9.05 90 HIS B N 1
ATOM 746 C CA . HIS A 1 90 ? 2.843 -19.626 -13.399 1.00 8.66 90 HIS B CA 1
ATOM 747 C C . HIS A 1 90 ? 2.274 -18.653 -12.373 1.00 10.26 90 HIS B C 1
ATOM 748 O O . HIS A 1 90 ? 2.587 -18.751 -11.183 1.00 9.54 90 HIS B O 1
ATOM 755 N N . MET A 1 91 ? 1.395 -17.754 -12.821 1.00 7.36 91 MET B N 1
ATOM 756 C CA . MET A 1 91 ? 0.701 -16.833 -11.926 1.00 9.78 91 MET B CA 1
ATOM 757 C C . MET A 1 91 ? -0.801 -17.095 -11.992 1.00 8.80 91 MET B C 1
ATOM 758 O O . MET A 1 91 ? -1.354 -17.349 -13.069 1.00 8.85 91 MET B O 1
ATOM 763 N N . VAL A 1 92 ? -1.461 -17.039 -10.844 1.00 7.90 92 VAL B N 1
ATOM 764 C CA . VAL A 1 92 ? -2.910 -17.193 -10.758 1.00 7.44 92 VAL B CA 1
ATOM 765 C C . VAL A 1 92 ? -3.457 -15.953 -10.074 1.00 10.78 92 VAL B C 1
ATOM 766 O O . VAL A 1 92 ? -3.006 -15.595 -8.978 1.00 9.86 92 VAL B O 1
ATOM 770 N N . LYS A 1 93 ? -4.409 -15.286 -10.721 1.00 11.17 93 LYS B N 1
ATOM 771 C CA . LYS A 1 93 ? -4.908 -14.029 -10.189 1.00 10.33 93 LYS B CA 1
ATOM 772 C C . LYS A 1 93 ? -6.027 -14.288 -9.188 1.00 11.75 93 LYS B C 1
ATOM 773 O O . LYS A 1 93 ? -6.865 -15.182 -9.379 1.00 15.24 93 LYS B O 1
ATOM 779 N N . TRP A 1 94 ? -6.012 -13.526 -8.094 1.00 10.56 94 TRP B N 1
ATOM 780 C CA . TRP A 1 94 ? -7.096 -13.607 -7.127 1.00 10.77 94 TRP B CA 1
ATOM 781 C C . TRP A 1 94 ? -8.372 -13.047 -7.737 1.00 11.85 94 TRP B C 1
ATOM 782 O O . TRP A 1 94 ? -8.386 -11.921 -8.237 1.00 15.23 94 TRP B O 1
ATOM 793 N N . ASP A 1 95 ? -9.441 -13.840 -7.688 1.00 13.52 95 ASP B N 1
ATOM 794 C CA . ASP A 1 95 ? -10.737 -13.472 -8.250 1.00 20.06 95 ASP B CA 1
ATOM 795 C C . ASP A 1 95 ? -11.733 -13.411 -7.102 1.00 20.98 95 ASP B C 1
ATOM 796 O O . ASP A 1 95 ? -12.088 -14.445 -6.527 1.00 22.33 95 ASP B O 1
ATOM 801 N N . ARG A 1 96 ? -12.195 -12.203 -6.783 1.00 19.11 96 ARG B N 1
ATOM 802 C CA . ARG A 1 96 ? -13.084 -12.036 -5.641 1.00 21.99 96 ARG B CA 1
ATOM 803 C C . ARG A 1 96 ? -14.424 -12.730 -5.838 1.00 29.90 96 ARG B C 1
ATOM 804 O O . ARG A 1 96 ? -15.151 -12.930 -4.859 1.00 36.45 96 ARG B O 1
ATOM 812 N N . ASN A 1 97 ? -14.760 -13.106 -7.066 1.00 25.76 97 ASN B N 1
ATOM 813 C CA . ASN A 1 97 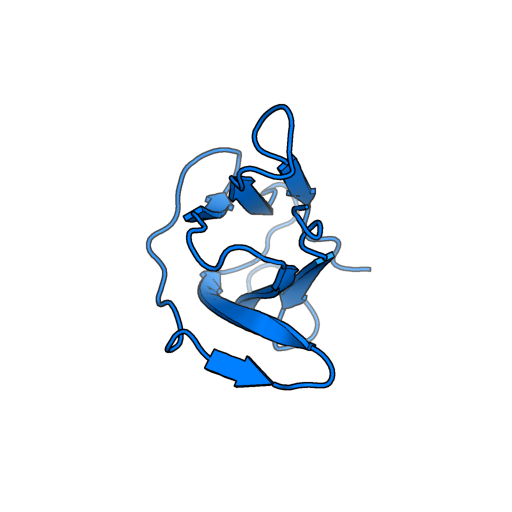? -16.054 -13.717 -7.355 1.00 36.20 97 ASN B CA 1
ATOM 814 C C . ASN A 1 97 ? -15.982 -15.236 -7.306 1.00 37.45 97 ASN B C 1
ATOM 815 O O . ASN A 1 97 ? -15.594 -15.817 -6.290 1.00 41.16 97 ASN B O 1
#

Sequence (97 aa):
EPRTPKIQVYSRHPAENGKPNYLNCYVYGFHHPPQQIEIDLLKNGQKMKTEQSDLSFSKDWSFYLLVHTDFTPSTVDEYSCRVNHSSLAAPHMVKWDRN

Solvent-accessible surface area: 6394 Å² total; per-residue (Å²): 207,81,154,74,10,129,35,93,22,84,24,157,94,118,28,98,65,56,107,114,10,108,0,12,0,60,0,24,9,0,85,46,46,128,20,108,15,36,0,2,87,78,46,128,126,34,174,50,122,112,44,123,88,38,124,30,190,114,130,23,34,66,7,49,1,54,20,98,10,63,0,31,111,120,42,94,4,17,0,59,0,64,7,81,33,22,115,55,67,89,121,54,114,21,94,95,165

Foldseek 3Di:
DKWDKDKDWEWPDQADAQDKTKIKIKIWQIPPQDKDKFKDKQRHGDDWDKDDWDADPVTGIMIMIMDMDGDHPPIKMWMWMDD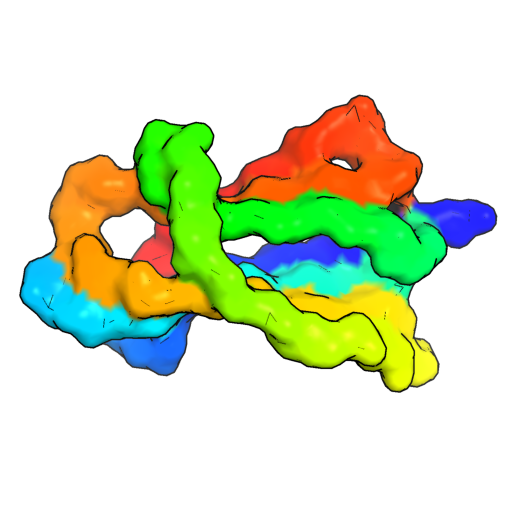PVDPGIDIGTYDSD

Nearest PDB structures (foldseek):
  6j2f-assembly2_E  TM=9.796E-01  e=1.292E-16  Pteropus alecto
  7emd-assembly1_B  TM=9.793E-01  e=1.404E-14  Sus scrofa
  7cjq-assembly2_E  TM=9.773E-01  e=2.959E-14  Canis lupus familiaris
  5f1n-assembly2_E  TM=9.797E-01  e=4.780E-14  Canis lupus familiaris
  7xqs-assembly1_B  TM=9.778E-01  e=8.588E-14  Felis catus

=== Feature glossary ===
The record interleaves many kinds of information about one protein. Here is each kind framed as the question it answers.

Q: What are the backbone torsion angles?
A: φ (phi) and ψ (psi) are the two rotatable backbone dihedrals per residue: φ is the C(i-1)–N–Cα–C torsion, ψ is the N–Cα–C–N(i+1) torsion, both in degrees on (−180°, 180°]. α-helical residues cluster near (−60°, −45°); β-strand residues near (−120°, +130°). A Ramachandran plot is simply a scatter of (φ, ψ) for every residue.

Q: What is the amino-acid chain?
A: This is the polypeptide sequence — one letter per residue, N-terminus first. Length ranges from a few dozen residues for small domains to over a thousand for large multi-domain proteins.

Q: How mobile is each atom in the crystal?
A: For experimental (PDB) structures, the B-factor (temperature factor) quantifies the positional spread of each atom in the crystal — a combination of thermal vibration and static disorder — in units of Å². High B-factors mark flexible loops or poorly resolved regions; low B-factors mark the rigid, well-ordered core.

Q: Are the domains correctly placed relative to each other?
A: Predicted Aligned Error (PAE) is an AlphaFold confidence matrix: entry (i, j) is the expected error in the position of residue j, in ångströms, when the prediction is superimposed on the true structure at residue i. Low PAE within a block of residues means that block is internally rigid and well-predicted; high PAE between two blocks means their relative placement is uncertain even if each block individually is confident.

Q: How confident is the AlphaFold model at each residue?
A: pLDDT is the predicted lDDT-Cα score: AlphaFold's confidence that the local environment of each residue (all inter-atomic distances within 15 Å) is correctly placed. It is a per-residue number between 0 and 100, with higher meaning more reliable.

Q: What family and function is it annotated with?
A: Functional annotations link the protein to curated databases. InterPro entries identify conserved domains and families by matching the sequence against member-database signatures (Pfam, PROSITE, CDD, …). Gene Ontology (GO) terms describe molecular function, biological process, and cellular component in a controlled vocabulary. CATH places the structure in a hierarchical fold classification (Class/Architecture/Topology/Homologous-superfamily). The organism is the source species.

Q: How big and how compact is the whole molecule?
A: Three whole-structure scalars: the radius of gyration (RMS distance of Cα from centroid, in Å), the count of Cα–Cα contacts (pairs closer than 8 Å and separated by more than four residues in sequence — i.e. tertiary, not local, contacts), and the bounding-box dimensions. Together they distinguish compact globular folds from extended fibres or disordered chains.

Q: What known structures does this most resemble?
A: The Foldseek neighbor list gives the closest experimentally determined structures in the PDB, ranked by structural alignment. TM-score near 1 means near-identical fold; near 0.3 means only rough topology match. This is how one finds what a novel AlphaFold prediction most resembles in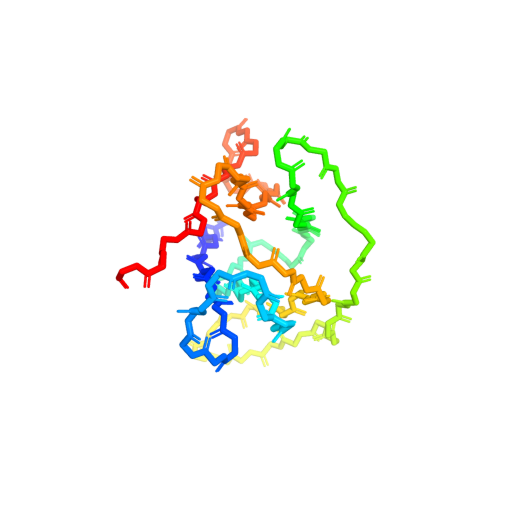 the solved-structure universe.

Q: Which residues are buried vs exposed?
A: SASA measures how much of the protein is reachable by solvent. It is computed by rolling a water-sized probe over the atomic surface and summing the exposed area (Å²). Per-residue SASA distinguishes core (buried, low SASA) from surface (exposed, high SASA) residues; total SASA is a whole-molecule size measure.

Q: Which residues are in helices, strands, or loops?
A: Eight-state secondary structure (DSSP): H is the canonical α-helix, G the tighter 3₁₀-helix, I the wider π-helix; E/B are β-structure, T and S are turns and bends, and '-' is everything else. DSSP derives these from the pattern of main-chain N–H···O=C hydrogen bonds, not from the sequence.

Q: Where is each backbone atom in 3D?
A: Structure coordinates are given as an mmCIF _atom_site loop: one row per atom with element, residue name, chain id, sequence number, and x/y/z position in Å. Only th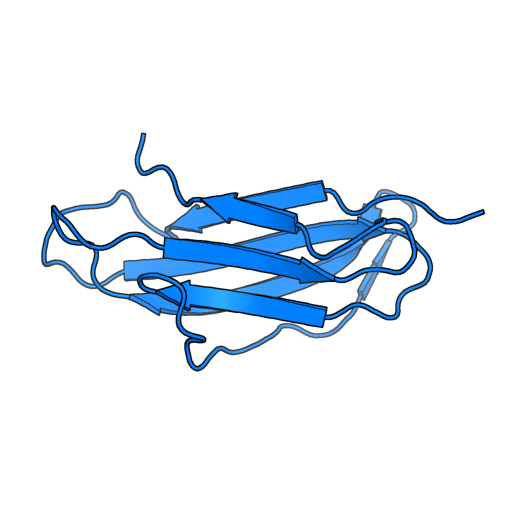e four main-chain atoms per residue are included here; side chains are omitted to keep the record compact.

Q: What if only a Cα trace is available?
A: Three-state secondary structure (P-SEA) collapses the eight DSSP classes into helix (a), strand (b), and coil (c). P-SEA assigns these from Cα geometry alone — distances and angles — without requiring backbone oxygens, so it works on any Cα trace.

Q: What do the rendered images show?
A: The six renders are orthographic views along the three Cartesian axes in both directions. Representation (cartoon, sticks, or surface) and color scheme (sequence-rainbow or by-chain) vary across proteins so the training set covers all the common visualization conventions.

Q: What does the local fold look like, residue by residue?
A: Foldseek's 3Di representation compresses backbone geometry into a per-residue letter drawn from a learned twenty-state alphabet. It captures the tertiary interaction pattern around each residue — which residues are packed against it in space, regardless of where they are in sequence.

Q: What do the diagnostic plots show?
A: The contact map is a binary N×N matrix image: pixel (i, j) is dark where Cα_i and Cα_j are within 8 Å and |i−j|>4. Because the |i−j|>4 filter removes local helical contacts, off-diagonal stripes parallel to the main diagonal indicate parallel β-sheets; stripes perpendicular to it indicate antiparallel β-sheets. The Ramachandran plot scatters every residue's (φ, ψ) pair against the sterically allowed regions. The PAE heatmap renders the predicted-aligned-error matrix.